Protein AF-A0A9D4ABI8-F1 (afdb_monomer_lite)

Structure (mmCIF, N/CA/C/O backbone):
data_AF-A0A9D4ABI8-F1
#
_entry.id   AF-A0A9D4ABI8-F1
#
loop_
_atom_site.group_PDB
_atom_site.id
_atom_site.type_symbol
_atom_site.label_atom_id
_atom_site.label_alt_id
_atom_site.label_comp_id
_atom_site.label_asym_id
_atom_site.label_entity_id
_atom_site.label_seq_id
_atom_site.pdbx_PDB_ins_code
_atom_site.Cartn_x
_atom_site.Cartn_y
_atom_site.Cartn_z
_atom_site.occupancy
_atom_site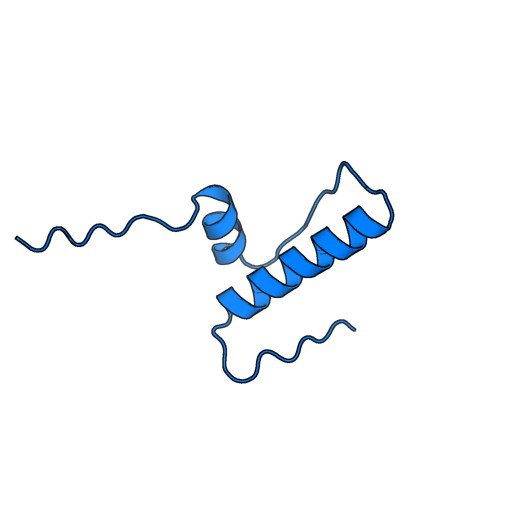.B_iso_or_equiv
_atom_site.auth_seq_id
_atom_site.auth_comp_id
_atom_site.auth_asym_id
_atom_site.auth_atom_id
_atom_site.pdbx_PDB_model_num
ATOM 1 N N . GLY A 1 1 ? 4.522 -11.133 10.566 1.00 59.44 1 GLY A N 1
ATOM 2 C CA . GLY A 1 1 ? 5.134 -10.485 9.393 1.00 59.44 1 GLY A CA 1
ATOM 3 C C . GLY A 1 1 ? 4.128 -10.501 8.266 1.00 59.44 1 GLY A C 1
ATOM 4 O O . GLY A 1 1 ? 3.310 -11.412 8.246 1.00 59.44 1 GLY A O 1
ATOM 5 N N . TYR A 1 2 ? 4.155 -9.497 7.393 1.00 77.44 2 TYR A N 1
ATOM 6 C CA . TYR A 1 2 ? 3.347 -9.448 6.173 1.00 77.44 2 TYR A CA 1
ATOM 7 C C . TYR A 1 2 ? 4.156 -10.032 5.005 1.00 77.44 2 TYR A C 1
ATOM 9 O O . TYR A 1 2 ? 5.370 -9.837 4.948 1.00 77.44 2 TYR A O 1
ATOM 17 N N . THR A 1 3 ? 3.525 -10.780 4.101 1.00 85.06 3 THR A N 1
ATOM 18 C CA . THR A 1 3 ? 4.190 -11.310 2.902 1.00 85.06 3 THR A CA 1
ATOM 19 C C . THR A 1 3 ? 3.181 -11.391 1.770 1.00 85.06 3 THR A C 1
ATOM 21 O O . THR A 1 3 ? 2.150 -12.047 1.909 1.00 85.06 3 THR A O 1
ATOM 24 N N . ARG A 1 4 ? 3.505 -10.752 0.645 1.00 87.75 4 ARG A N 1
ATOM 25 C CA . ARG A 1 4 ? 2.790 -10.883 -0.623 1.00 87.75 4 ARG A CA 1
ATOM 26 C C . ARG A 1 4 ? 3.698 -11.560 -1.635 1.00 87.75 4 ARG A C 1
ATOM 28 O O . ARG A 1 4 ? 4.874 -11.227 -1.740 1.00 87.75 4 ARG A O 1
ATOM 35 N N . TYR A 1 5 ? 3.143 -12.507 -2.379 1.00 91.94 5 TYR A N 1
ATOM 36 C CA . TYR A 1 5 ? 3.856 -13.149 -3.472 1.00 91.94 5 TYR A CA 1
ATOM 37 C C . TYR A 1 5 ? 3.730 -12.285 -4.730 1.00 91.94 5 TYR A C 1
ATOM 39 O O . TYR A 1 5 ? 2.679 -12.279 -5.367 1.00 91.94 5 TYR A O 1
ATOM 47 N N . LEU A 1 6 ? 4.782 -11.522 -5.035 1.00 90.44 6 LEU A N 1
ATOM 48 C CA . LEU A 1 6 ? 4.858 -10.629 -6.201 1.00 90.44 6 LEU A CA 1
ATOM 49 C C . LEU A 1 6 ? 5.722 -11.190 -7.343 1.00 90.44 6 LEU A C 1
ATOM 51 O O . LEU A 1 6 ? 5.871 -10.530 -8.365 1.00 90.44 6 LEU A O 1
ATOM 55 N N . ASP A 1 7 ? 6.269 -12.399 -7.180 1.00 93.38 7 ASP A N 1
ATOM 56 C CA . ASP A 1 7 ? 7.268 -12.982 -8.084 1.00 93.38 7 ASP A CA 1
ATOM 57 C C . ASP A 1 7 ? 8.439 -12.005 -8.331 1.00 93.38 7 ASP A C 1
ATOM 59 O O . ASP A 1 7 ? 9.096 -11.595 -7.370 1.00 93.38 7 ASP A O 1
ATOM 63 N N . THR A 1 8 ? 8.692 -11.608 -9.580 1.00 94.00 8 THR A N 1
ATOM 64 C CA . THR A 1 8 ? 9.687 -10.591 -9.935 1.00 94.00 8 THR A CA 1
ATOM 65 C C . THR A 1 8 ? 8.997 -9.237 -10.073 1.00 94.00 8 THR A C 1
ATOM 67 O O . THR A 1 8 ? 8.215 -9.037 -11.000 1.00 94.00 8 THR A O 1
ATOM 70 N N . CYS A 1 9 ? 9.307 -8.300 -9.178 1.00 93.81 9 CYS A N 1
ATOM 71 C CA . CYS A 1 9 ? 8.784 -6.935 -9.209 1.00 93.81 9 CYS A CA 1
ATOM 72 C C . CYS A 1 9 ? 9.874 -5.914 -8.867 1.00 93.81 9 CYS A C 1
ATOM 74 O O . CYS A 1 9 ? 10.905 -6.269 -8.284 1.00 93.81 9 CYS A O 1
ATOM 76 N N . GLU A 1 10 ? 9.643 -4.643 -9.197 1.00 93.31 10 GLU A N 1
ATOM 77 C CA . GLU A 1 10 ? 10.502 -3.573 -8.703 1.00 93.31 10 GLU A CA 1
ATOM 78 C C . GLU A 1 10 ? 10.240 -3.317 -7.213 1.00 93.31 10 GLU A C 1
ATOM 80 O O . GLU A 1 10 ? 9.209 -3.700 -6.649 1.00 93.31 10 GLU A O 1
ATOM 85 N N . VAL A 1 11 ? 11.191 -2.656 -6.550 1.00 92.56 11 VAL A N 1
ATOM 86 C CA . VAL A 1 11 ? 11.040 -2.305 -5.130 1.00 92.56 11 VAL A CA 1
ATOM 87 C C . VAL A 1 11 ? 9.821 -1.402 -4.943 1.00 92.56 11 VAL A C 1
ATOM 89 O O . VAL A 1 11 ? 9.010 -1.660 -4.056 1.00 92.56 11 VAL A O 1
ATOM 92 N N . ILE A 1 12 ? 9.635 -0.414 -5.824 1.00 93.06 12 ILE A N 1
ATOM 93 C CA . ILE A 1 12 ? 8.501 0.512 -5.770 1.00 93.06 12 ILE A CA 1
ATOM 94 C C . ILE A 1 12 ? 7.150 -0.206 -5.892 1.00 93.06 12 ILE A C 1
ATOM 96 O O . ILE A 1 12 ? 6.233 0.101 -5.132 1.00 93.06 12 ILE A O 1
ATOM 100 N N . ASP A 1 13 ? 7.043 -1.224 -6.753 1.00 92.56 13 ASP A N 1
ATOM 101 C CA . ASP A 1 13 ? 5.828 -2.039 -6.870 1.00 92.56 13 ASP A CA 1
ATOM 102 C C . ASP A 1 13 ? 5.505 -2.733 -5.544 1.00 92.56 13 ASP A C 1
ATOM 104 O O . ASP A 1 13 ? 4.353 -2.754 -5.103 1.00 92.56 13 ASP A O 1
ATOM 108 N N . SER A 1 14 ? 6.526 -3.292 -4.886 1.00 93.19 14 SER A N 1
ATOM 109 C CA . SER A 1 14 ? 6.347 -3.999 -3.616 1.00 93.19 14 SER A CA 1
ATOM 110 C C . SER A 1 14 ? 5.884 -3.079 -2.485 1.00 93.19 14 SER A C 1
ATOM 112 O O . SER A 1 14 ? 4.997 -3.460 -1.716 1.00 93.19 14 SER A O 1
ATOM 114 N N . GLU A 1 15 ? 6.404 -1.851 -2.439 1.00 93.00 15 GLU A N 1
ATOM 115 C CA . GLU A 1 15 ? 5.993 -0.825 -1.478 1.00 93.00 15 GLU A CA 1
ATOM 116 C C . GLU A 1 15 ? 4.538 -0.399 -1.706 1.00 93.00 15 GLU A C 1
ATOM 118 O O . GLU A 1 15 ? 3.726 -0.393 -0.776 1.00 93.00 15 GLU A O 1
ATOM 123 N N . LEU A 1 16 ? 4.174 -0.099 -2.958 1.00 93.38 16 LEU A N 1
ATOM 124 C CA . LEU A 1 16 ? 2.819 0.327 -3.314 1.00 93.38 16 LEU A CA 1
ATOM 125 C C . LEU A 1 16 ? 1.781 -0.761 -3.013 1.00 93.38 16 LEU A C 1
ATOM 127 O O . LEU A 1 16 ? 0.712 -0.453 -2.477 1.00 93.38 16 LEU A O 1
ATOM 131 N N . TRP A 1 17 ? 2.100 -2.032 -3.278 1.00 94.56 17 TRP A N 1
ATOM 132 C CA . TRP A 1 17 ? 1.239 -3.149 -2.884 1.00 94.56 17 TRP A CA 1
ATOM 133 C C . TRP A 1 17 ? 1.090 -3.256 -1.367 1.00 94.56 17 TRP A C 1
ATOM 135 O O . TRP A 1 17 ? -0.031 -3.391 -0.879 1.00 94.56 17 TRP A O 1
ATOM 145 N N . GLY A 1 18 ? 2.185 -3.140 -0.611 1.00 92.88 18 GLY A N 1
ATOM 146 C CA . GLY A 1 18 ? 2.135 -3.147 0.852 1.00 92.88 18 GLY A CA 1
ATOM 147 C C . GLY A 1 18 ? 1.216 -2.058 1.417 1.00 92.88 18 GLY A C 1
ATOM 148 O O . GLY A 1 18 ? 0.400 -2.332 2.301 1.00 92.88 18 GLY A O 1
ATOM 149 N N . ILE A 1 19 ? 1.293 -0.843 0.864 1.00 93.19 19 ILE A N 1
ATOM 150 C CA . ILE A 1 19 ? 0.430 0.286 1.242 1.00 93.19 19 ILE A CA 1
ATOM 151 C C . ILE A 1 19 ? -1.034 -0.010 0.907 1.00 93.19 19 ILE A C 1
ATOM 153 O O . ILE A 1 19 ? -1.910 0.179 1.753 1.00 93.19 19 ILE A O 1
ATOM 157 N N . PHE A 1 20 ? -1.303 -0.492 -0.308 1.00 93.88 20 PHE A N 1
ATOM 158 C CA . PHE A 1 20 ? -2.653 -0.814 -0.763 1.00 93.88 20 PHE A CA 1
ATOM 159 C C . PHE A 1 20 ? -3.324 -1.872 0.118 1.00 93.88 20 PHE A C 1
ATOM 161 O O . PHE A 1 20 ? -4.475 -1.708 0.522 1.00 93.88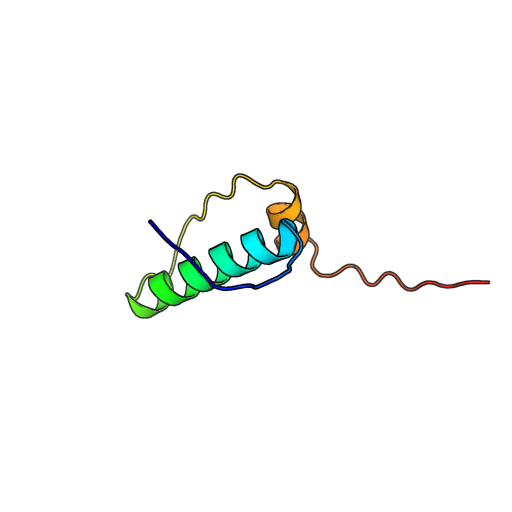 20 PHE A O 1
ATOM 168 N N . ASP A 1 21 ? -2.597 -2.923 0.484 1.00 93.94 21 ASP A N 1
ATOM 169 C CA . ASP A 1 21 ? -3.141 -3.988 1.324 1.00 93.94 21 ASP A CA 1
ATOM 170 C C . ASP A 1 21 ? -3.356 -3.537 2.763 1.00 93.94 21 ASP A C 1
ATOM 172 O O . ASP A 1 21 ? -4.371 -3.874 3.373 1.00 93.94 21 ASP A O 1
ATOM 176 N N . GLY A 1 22 ? -2.435 -2.731 3.301 1.00 92.44 22 GLY A N 1
ATOM 177 C CA . GLY A 1 22 ? -2.608 -2.106 4.609 1.00 92.44 22 GLY A CA 1
ATOM 178 C C . GLY A 1 22 ? -3.864 -1.234 4.663 1.00 92.44 22 GLY A C 1
ATOM 179 O O . GLY A 1 22 ? -4.619 -1.304 5.634 1.00 92.44 22 GLY A O 1
ATOM 180 N N . LEU A 1 23 ? -4.125 -0.471 3.597 1.00 94.00 23 LEU A N 1
ATOM 181 C CA . LEU A 1 23 ? -5.340 0.327 3.435 1.00 94.00 23 LEU A CA 1
ATOM 182 C C . LEU A 1 23 ? -6.602 -0.534 3.368 1.00 94.00 23 LEU A C 1
ATOM 184 O O . LEU A 1 23 ? -7.549 -0.256 4.099 1.00 94.00 23 LEU A O 1
ATOM 188 N N . GLN A 1 24 ? -6.614 -1.580 2.535 1.00 94.50 24 GLN A N 1
ATOM 189 C CA . GLN A 1 24 ? -7.757 -2.493 2.435 1.00 94.50 24 GLN A CA 1
ATOM 190 C C . GLN A 1 24 ? -8.091 -3.115 3.787 1.00 94.50 24 GLN A C 1
ATOM 192 O O . GLN A 1 24 ? -9.229 -3.031 4.236 1.00 94.50 24 GLN A O 1
ATOM 197 N N . ILE A 1 25 ? -7.084 -3.654 4.478 1.00 93.69 25 ILE A N 1
ATOM 198 C CA . ILE A 1 25 ? -7.266 -4.243 5.805 1.00 93.69 25 ILE A CA 1
ATOM 199 C C . ILE A 1 25 ? -7.834 -3.202 6.766 1.00 93.69 25 ILE A C 1
ATOM 201 O O . ILE A 1 25 ? -8.778 -3.492 7.497 1.00 93.69 25 ILE A O 1
ATOM 205 N N . ALA A 1 26 ? -7.286 -1.989 6.789 1.00 94.75 26 ALA A N 1
ATOM 206 C CA . ALA A 1 26 ? -7.763 -0.966 7.704 1.00 94.75 26 ALA A CA 1
ATOM 207 C C . ALA A 1 26 ? -9.221 -0.556 7.410 1.00 94.75 26 ALA A C 1
ATOM 209 O O . ALA A 1 26 ? -10.024 -0.421 8.336 1.00 94.75 26 ALA A O 1
ATOM 210 N N . PHE A 1 27 ? -9.590 -0.441 6.135 1.00 95.25 27 PHE A N 1
ATOM 211 C CA . PHE A 1 27 ? -10.965 -0.168 5.719 1.00 95.25 27 PHE A CA 1
ATOM 212 C C . PHE A 1 27 ? -11.923 -1.314 6.059 1.00 95.25 27 PHE A C 1
ATOM 214 O O . PHE A 1 27 ? -13.010 -1.049 6.572 1.00 95.25 27 PHE A O 1
ATOM 221 N N . ASP A 1 28 ? -11.509 -2.568 5.880 1.00 96.50 28 ASP A N 1
ATOM 222 C CA . ASP A 1 28 ? -12.301 -3.750 6.245 1.00 96.50 28 ASP A CA 1
ATOM 223 C C . ASP A 1 28 ? -12.580 -3.820 7.756 1.00 96.50 28 ASP A C 1
ATOM 225 O O . ASP A 1 28 ? -13.619 -4.321 8.187 1.00 96.50 28 ASP A O 1
ATOM 229 N N . HIS A 1 29 ? -11.685 -3.262 8.575 1.00 95.94 29 HIS A N 1
ATOM 230 C CA . HIS A 1 29 ? -11.872 -3.124 10.023 1.00 95.94 29 HIS A CA 1
ATOM 231 C C . HIS A 1 29 ? -12.673 -1.870 10.423 1.00 95.94 29 HIS A C 1
ATOM 233 O O . HIS A 1 29 ? -12.898 -1.634 11.611 1.00 95.94 29 HIS A O 1
ATOM 239 N N . GLY A 1 30 ? -13.125 -1.069 9.455 1.00 97.38 30 GLY A N 1
ATOM 240 C CA . GLY A 1 30 ? -13.942 0.122 9.678 1.00 97.38 30 GLY A CA 1
ATOM 241 C C . GLY A 1 30 ? -13.158 1.379 10.058 1.00 97.38 30 GLY A C 1
ATOM 242 O O . GLY A 1 30 ? -13.768 2.368 10.472 1.00 97.38 30 GLY A O 1
ATOM 243 N N . TYR A 1 31 ? -11.828 1.385 9.924 1.00 97.06 31 TYR A N 1
ATOM 244 C CA . TYR A 1 31 ? -11.040 2.601 10.113 1.00 97.06 31 TYR A CA 1
ATOM 245 C C . TYR A 1 31 ? -11.237 3.531 8.913 1.00 97.06 31 TYR A C 1
ATOM 247 O O . TYR A 1 31 ? -11.055 3.122 7.775 1.00 97.06 31 TYR A O 1
ATOM 255 N N . GLN A 1 32 ? -11.611 4.788 9.157 1.00 91.12 32 GLN A N 1
ATOM 256 C CA . GLN A 1 32 ? -11.880 5.763 8.086 1.00 91.12 32 GLN A CA 1
ATOM 257 C C . GLN A 1 32 ? -10.807 6.850 7.968 1.00 91.12 32 GLN A C 1
ATOM 259 O O . GLN A 1 32 ? -10.563 7.352 6.878 1.00 91.12 32 GLN A O 1
ATOM 264 N N . ASN A 1 33 ? -10.147 7.185 9.080 1.00 93.50 33 ASN A N 1
ATOM 265 C CA . ASN A 1 33 ? -9.076 8.175 9.138 1.00 93.50 33 ASN A CA 1
ATOM 266 C C . ASN A 1 33 ? -7.815 7.475 9.636 1.00 93.50 33 ASN A C 1
ATOM 268 O O . ASN A 1 33 ? -7.740 7.103 10.808 1.00 93.50 33 ASN A O 1
ATOM 272 N N . ILE A 1 34 ? -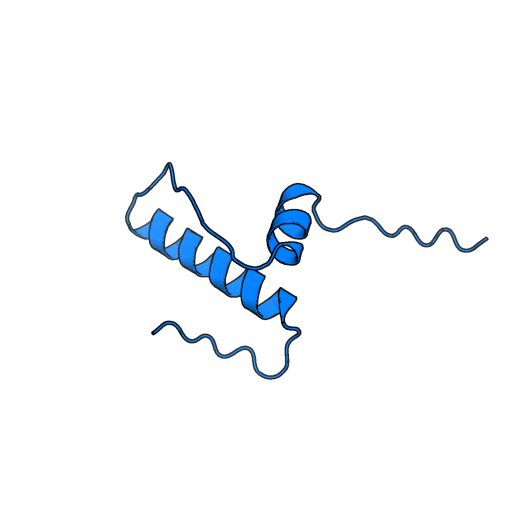6.872 7.242 8.729 1.00 90.81 34 ILE A N 1
ATOM 273 C CA . ILE A 1 34 ? -5.676 6.443 8.988 1.00 90.81 34 ILE A CA 1
ATOM 274 C C . ILE A 1 34 ? -4.456 7.281 8.625 1.00 90.81 34 ILE A C 1
ATOM 276 O O . ILE A 1 34 ? -4.357 7.773 7.503 1.00 90.81 34 ILE A O 1
ATOM 280 N N . ASP A 1 35 ? -3.516 7.383 9.561 1.00 91.75 35 ASP A N 1
ATOM 281 C CA . ASP A 1 35 ? -2.185 7.922 9.302 1.00 91.75 35 ASP A CA 1
ATOM 282 C C . ASP A 1 35 ? -1.254 6.774 8.907 1.00 91.75 35 ASP A C 1
ATOM 284 O O . ASP A 1 35 ? -0.940 5.895 9.715 1.00 91.75 35 ASP A O 1
ATOM 288 N N . ILE A 1 36 ? -0.814 6.770 7.649 1.00 88.38 36 ILE A N 1
ATOM 289 C CA . ILE A 1 36 ? 0.097 5.752 7.118 1.00 88.38 36 ILE A CA 1
ATOM 290 C C . ILE A 1 36 ? 1.511 6.313 7.117 1.00 88.38 36 ILE A C 1
ATOM 292 O O . ILE A 1 36 ? 1.776 7.369 6.544 1.00 88.38 36 ILE A O 1
ATOM 296 N N . ARG A 1 37 ? 2.438 5.580 7.737 1.00 91.62 37 ARG A N 1
ATOM 297 C CA . ARG A 1 37 ? 3.867 5.887 7.680 1.00 91.62 37 ARG A CA 1
ATOM 298 C C . ARG A 1 37 ? 4.548 4.974 6.673 1.00 91.62 37 ARG A C 1
ATOM 300 O O . ARG A 1 37 ? 4.530 3.760 6.844 1.00 91.62 37 ARG A O 1
ATOM 307 N N . ILE A 1 38 ? 5.184 5.587 5.686 1.00 91.56 38 ILE A N 1
ATOM 308 C CA . ILE A 1 38 ? 5.918 4.927 4.608 1.00 91.56 38 ILE A CA 1
ATOM 309 C C . ILE A 1 38 ? 7.388 5.338 4.747 1.00 91.56 38 ILE A C 1
ATOM 311 O O . ILE A 1 38 ? 7.677 6.512 4.983 1.00 91.56 38 ILE A O 1
ATOM 315 N N . ASP A 1 39 ? 8.311 4.388 4.660 1.00 91.06 39 ASP A N 1
ATOM 316 C CA . ASP A 1 39 ? 9.762 4.621 4.712 1.00 91.06 39 ASP A CA 1
ATOM 317 C C . ASP A 1 39 ? 10.387 4.850 3.323 1.00 91.06 39 ASP A C 1
ATOM 319 O O . ASP A 1 39 ? 11.515 5.336 3.224 1.00 91.06 39 ASP A O 1
ATOM 323 N N . SER A 1 40 ? 9.629 4.606 2.253 1.00 92.81 40 SER A N 1
ATOM 324 C CA . SER A 1 40 ? 9.976 4.962 0.877 1.00 92.81 40 SER A CA 1
ATOM 325 C C . SER A 1 40 ? 9.488 6.365 0.490 1.00 92.81 40 SER A C 1
ATOM 327 O O . SER A 1 40 ? 8.300 6.603 0.254 1.00 92.81 40 SER A O 1
ATOM 329 N N . LEU A 1 41 ? 10.427 7.310 0.354 1.00 92.25 41 LEU A N 1
ATOM 330 C CA . LEU A 1 41 ? 10.137 8.650 -0.178 1.00 92.25 41 LEU A CA 1
ATOM 331 C C . LEU A 1 41 ? 9.611 8.594 -1.622 1.00 92.25 41 LEU A C 1
ATOM 333 O O . LEU A 1 41 ? 8.809 9.437 -2.018 1.00 92.25 41 LEU A O 1
ATOM 337 N N . GLU A 1 42 ? 10.067 7.619 -2.406 1.00 92.88 42 GLU A N 1
ATOM 338 C CA . GLU A 1 42 ? 9.619 7.400 -3.782 1.00 92.88 42 GLU A CA 1
ATOM 339 C C . GLU A 1 42 ? 8.134 7.021 -3.828 1.00 92.88 42 GLU A C 1
ATOM 341 O O . GLU A 1 42 ? 7.371 7.655 -4.553 1.00 92.88 42 GLU A O 1
ATOM 346 N N . ALA A 1 43 ? 7.698 6.085 -2.980 1.00 93.38 43 ALA A N 1
ATOM 347 C CA . ALA A 1 43 ? 6.293 5.689 -2.883 1.00 93.38 43 ALA A CA 1
ATOM 348 C C . ALA A 1 43 ? 5.393 6.850 -2.436 1.00 93.38 43 ALA A C 1
ATOM 350 O O . ALA A 1 43 ? 4.312 7.047 -2.992 1.00 93.38 43 ALA A O 1
ATOM 351 N N . VAL A 1 44 ? 5.856 7.668 -1.482 1.00 92.94 44 VAL A N 1
ATOM 352 C CA . VAL A 1 44 ? 5.140 8.881 -1.052 1.00 92.94 44 VAL A CA 1
ATOM 353 C C . VAL A 1 44 ? 4.936 9.838 -2.229 1.00 92.94 44 VAL A C 1
ATOM 355 O O . VAL A 1 44 ? 3.816 10.295 -2.457 1.00 92.94 44 VAL A O 1
ATOM 358 N N . LYS A 1 45 ? 5.989 10.117 -3.007 1.00 92.19 45 LYS A N 1
ATOM 359 C CA . LYS A 1 45 ? 5.885 10.981 -4.193 1.00 92.19 45 LYS A CA 1
ATOM 360 C C . LYS A 1 45 ? 4.942 10.398 -5.234 1.00 92.19 45 LYS A C 1
ATOM 362 O O . LYS A 1 45 ? 4.068 11.113 -5.704 1.00 92.19 45 LYS A O 1
ATOM 367 N N . PHE A 1 46 ? 5.063 9.107 -5.530 1.00 91.75 46 PHE A N 1
ATOM 368 C CA . PHE A 1 46 ? 4.222 8.427 -6.514 1.00 91.75 46 PHE A CA 1
ATOM 369 C C . PHE A 1 46 ? 2.728 8.532 -6.171 1.00 91.75 46 PHE A C 1
ATOM 371 O O . PHE A 1 46 ? 1.903 8.807 -7.038 1.00 91.75 46 PHE A O 1
ATOM 378 N N . ILE A 1 47 ? 2.369 8.370 -4.893 1.00 90.88 47 ILE A N 1
ATOM 379 C CA . ILE A 1 47 ? 0.980 8.502 -4.428 1.00 90.88 47 ILE A CA 1
ATOM 380 C C . ILE A 1 47 ? 0.490 9.954 -4.514 1.00 90.88 47 ILE A C 1
ATOM 382 O O . ILE A 1 47 ? -0.661 10.190 -4.879 1.00 90.88 47 ILE A O 1
ATOM 386 N N . HIS A 1 48 ? 1.338 10.927 -4.172 1.00 89.50 48 HIS A N 1
ATOM 387 C CA . HIS A 1 48 ? 0.959 12.342 -4.170 1.00 89.50 48 HIS A CA 1
ATOM 388 C C . HIS A 1 48 ? 0.879 12.961 -5.567 1.00 89.50 48 HIS A C 1
ATOM 390 O O . HIS A 1 48 ? -0.019 13.758 -5.834 1.00 89.50 48 HIS A O 1
ATOM 396 N N . GLU A 1 49 ? 1.834 12.638 -6.431 1.00 88.38 49 GLU A N 1
ATOM 397 C CA . GLU A 1 49 ? 1.981 13.222 -7.766 1.00 88.38 49 GLU A CA 1
ATOM 398 C C . GLU A 1 49 ? 1.188 12.423 -8.815 1.00 88.38 49 GLU A C 1
ATOM 400 O O . GLU A 1 49 ? 0.820 12.963 -9.860 1.00 88.38 49 GLU A O 1
ATOM 405 N N . GLY A 1 50 ? 0.850 11.165 -8.506 1.00 76.12 50 GLY A N 1
ATOM 406 C CA . GLY A 1 50 ? 0.247 10.219 -9.437 1.00 76.12 50 GLY A CA 1
ATOM 407 C C . GLY A 1 50 ? 1.263 9.686 -10.449 1.00 76.12 50 GLY A C 1
ATOM 408 O O . GLY A 1 50 ? 2.439 10.047 -10.443 1.00 76.12 50 GLY A O 1
ATOM 409 N N . VAL A 1 51 ? 0.804 8.822 -11.358 1.00 73.25 51 VAL A N 1
ATOM 410 C CA . VAL A 1 51 ? 1.612 8.432 -12.521 1.00 73.25 51 VAL A CA 1
ATOM 411 C C . VAL A 1 51 ? 1.764 9.671 -13.397 1.00 73.25 51 VAL A C 1
ATOM 413 O O . VAL A 1 51 ? 0.804 10.095 -14.046 1.00 73.25 51 VAL A O 1
ATOM 416 N N . GLY A 1 52 ? 2.953 10.274 -13.389 1.00 63.34 52 GLY A N 1
ATOM 417 C CA . GLY A 1 52 ? 3.284 11.359 -14.299 1.00 63.34 52 GLY A CA 1
ATOM 418 C C . GLY A 1 52 ? 2.991 10.918 -15.730 1.00 63.34 52 GLY A C 1
ATOM 419 O O . GLY A 1 52 ? 3.477 9.880 -16.179 1.00 63.34 52 GLY A O 1
ATOM 420 N N . ASN A 1 53 ? 2.170 11.686 -16.450 1.00 57.88 53 ASN A N 1
ATOM 421 C CA . ASN A 1 53 ? 2.083 11.548 -17.897 1.00 57.88 53 ASN A CA 1
ATOM 422 C C . ASN A 1 53 ? 3.434 11.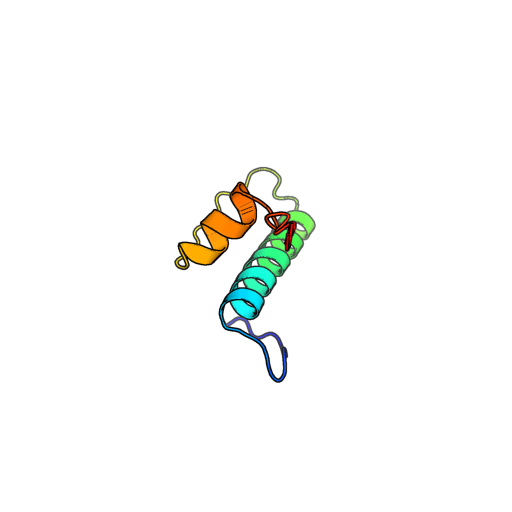985 -18.466 1.00 57.88 53 ASN A C 1
ATOM 424 O O . ASN A 1 53 ? 3.577 13.139 -18.877 1.00 57.88 53 ASN A O 1
ATOM 428 N N . ASP A 1 54 ? 4.401 11.072 -18.529 1.00 59.22 54 ASP A N 1
ATOM 429 C CA . ASP A 1 54 ? 5.541 11.192 -19.429 1.00 59.22 54 ASP A CA 1
ATOM 430 C C . ASP A 1 54 ? 5.002 11.066 -20.854 1.00 59.22 54 ASP A C 1
ATOM 432 O O . ASP A 1 54 ? 5.101 10.054 -21.550 1.00 59.22 54 ASP A O 1
ATOM 436 N N . SER A 1 55 ? 4.365 12.154 -21.281 1.00 55.62 55 SER A N 1
ATOM 437 C CA . SER A 1 55 ? 4.155 12.465 -22.674 1.00 55.62 55 SER A CA 1
ATOM 438 C C . SER A 1 55 ? 5.552 12.668 -23.234 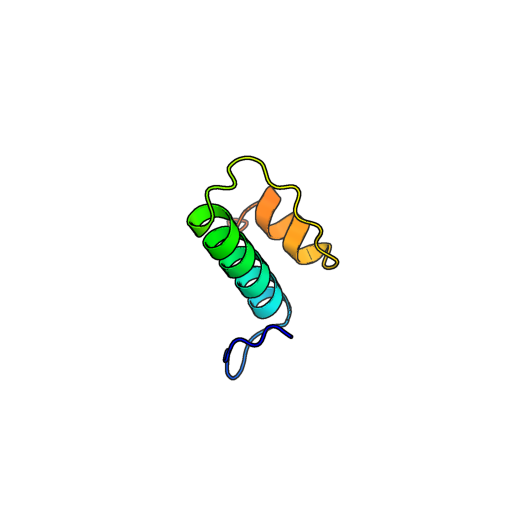1.00 55.62 55 SER A C 1
ATOM 440 O O . SER A 1 55 ? 6.082 13.777 -23.231 1.00 55.62 55 SER A O 1
ATOM 442 N N . ASN A 1 56 ? 6.162 11.579 -23.695 1.00 60.25 56 ASN A N 1
ATOM 443 C CA . ASN A 1 56 ? 7.234 11.641 -24.668 1.00 60.25 56 ASN A CA 1
ATOM 444 C C . ASN A 1 56 ? 6.681 12.367 -25.902 1.00 60.25 56 ASN A C 1
ATOM 446 O O . ASN A 1 56 ? 6.251 11.740 -26.868 1.00 60.25 56 ASN A O 1
ATOM 450 N N . SER A 1 57 ? 6.686 13.700 -25.885 1.00 50.12 57 SER A N 1
ATOM 451 C CA . SER A 1 57 ? 6.716 14.480 -27.112 1.00 50.12 57 SER A CA 1
ATOM 452 C C . SER A 1 57 ? 8.137 14.373 -27.647 1.00 50.12 57 SER A C 1
ATOM 454 O O . SER A 1 57 ? 8.942 15.288 -27.511 1.00 50.12 57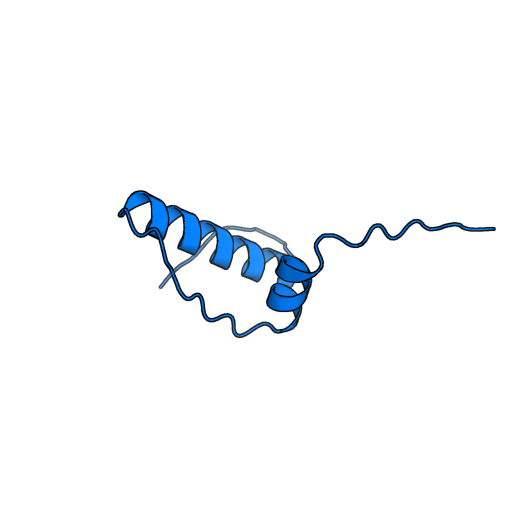 SER A O 1
ATOM 456 N N . ALA A 1 58 ? 8.448 13.209 -28.213 1.00 47.97 58 ALA A N 1
ATOM 457 C CA . ALA A 1 58 ? 9.533 13.079 -29.160 1.00 47.97 58 ALA A CA 1
ATOM 458 C C . ALA A 1 58 ? 9.176 13.926 -30.393 1.00 47.97 58 ALA A C 1
ATOM 460 O O . ALA A 1 58 ? 8.358 13.502 -31.209 1.00 47.97 58 ALA A O 1
ATOM 461 N N . LEU A 1 59 ? 9.764 15.121 -30.489 1.00 40.38 59 LEU A N 1
ATOM 462 C CA . LEU A 1 59 ? 9.998 15.880 -31.721 1.00 40.38 59 LEU A CA 1
ATOM 463 C C . LEU A 1 59 ? 11.349 16.589 -31.611 1.00 40.38 59 LEU A C 1
ATOM 465 O O . LEU A 1 59 ? 11.567 17.265 -30.581 1.00 40.38 59 LEU A O 1
#

Radius of gyration: 14.53 Å; chains: 1; bounding box: 25×29×42 Å

pLDDT: mean 86.02, std 14.13, range [40.38, 97.38]

Organism: NCBI:txid47602

Secondary structure (DSSP, 8-state):
------SS--HHHHHHHHHHHHHHHHHHTT--S-----S-HHHHHHHHH-S--------

Foldseek 3Di:
DDDDCPPDDDPLVVQLVVVVVVVVVCVVVVNDDDDDDGPDPPNVCCVVVPPPPPPPPPD

InterPro domains:
  IPR002156 Ribonuclease H domain [PF13456] (11-51)

Sequence (59 aa):
GYTRYLDTCEVIDSELWGIFDGLQIAFDHGYQNIDIRIDSLEAVKFIHEGVGNDSNSAL